Protein AF-A0A4Q3VMY3-F1 (afdb_monomer_lite)

Foldseek 3Di:
DVLVVLLVVLLVVLVVVFDDPPVSVVVSVVVSVVSSVVVVVVVVVVVVVVVD

Sequence (52 aa):
PVFGLIIAVVSCQQGMRTTGGAVGVGKSTTNAVVISMVGVYVADFLLARLMR

Secondary structure (DSSP, 8-state):
-HHHHHHHHHHHHHHHT--SHHHHHHHHHHHHHHHHHHHHHHHHHHHHHHH-

pLDDT: mean 90.9, std 4.82, range [66.0, 95.94]

Radius of gyration: 13.17 Å; chains: 1; bounding box: 30×15×37 Å

Structure (mmCIF, N/CA/C/O backbone):
data_AF-A0A4Q3VMY3-F1
#
_entry.id   AF-A0A4Q3VMY3-F1
#
loop_
_atom_site.group_PDB
_atom_site.id
_atom_site.type_symbol
_atom_site.label_atom_id
_atom_site.label_alt_id
_atom_site.label_comp_id
_atom_site.label_asym_id
_atom_site.label_entity_id
_atom_site.label_seq_id
_atom_site.pdbx_PDB_ins_code
_atom_site.Cartn_x
_atom_site.Cartn_y
_atom_site.Cartn_z
_atom_site.occupancy
_atom_site.B_iso_or_equiv
_atom_site.auth_seq_id
_atom_site.auth_comp_id
_atom_site.auth_asym_id
_atom_site.auth_atom_id
_atom_site.pdbx_PDB_model_num
ATOM 1 N N . PRO A 1 1 ? 7.017 5.785 -9.782 1.00 77.38 1 PRO A N 1
ATOM 2 C CA . PRO A 1 1 ? 5.549 5.977 -9.937 1.00 77.38 1 PRO A CA 1
ATOM 3 C C . PRO A 1 1 ? 4.750 4.676 -9.741 1.00 77.38 1 PRO A C 1
ATOM 5 O O . PRO A 1 1 ? 3.826 4.670 -8.939 1.00 77.38 1 PRO A O 1
ATOM 8 N N . VAL A 1 2 ? 5.134 3.577 -10.408 1.00 85.31 2 VAL A N 1
ATOM 9 C CA . VAL A 1 2 ? 4.419 2.282 -10.359 1.00 85.31 2 VAL A CA 1
ATOM 10 C C . VAL A 1 2 ? 4.287 1.736 -8.931 1.00 85.31 2 VAL A C 1
ATOM 12 O O . VAL A 1 2 ? 3.187 1.412 -8.499 1.00 85.31 2 VAL A O 1
ATOM 15 N N . PHE A 1 3 ? 5.371 1.736 -8.151 1.00 89.25 3 PHE A N 1
ATOM 16 C CA . PHE A 1 3 ? 5.346 1.259 -6.762 1.00 89.25 3 PHE A CA 1
ATOM 17 C C . PHE A 1 3 ? 4.420 2.075 -5.851 1.00 89.25 3 PHE A C 1
ATOM 19 O O . PHE A 1 3 ? 3.673 1.505 -5.063 1.00 89.25 3 PHE A O 1
ATOM 26 N N . GLY A 1 4 ? 4.413 3.404 -5.995 1.00 89.81 4 GLY A N 1
ATOM 27 C CA . GLY A 1 4 ? 3.523 4.274 -5.220 1.00 89.81 4 GLY A CA 1
ATOM 28 C C . GLY A 1 4 ? 2.045 4.028 -5.529 1.00 89.81 4 GLY A C 1
ATOM 29 O O . GLY A 1 4 ? 1.220 4.053 -4.622 1.00 89.81 4 GLY A O 1
ATOM 30 N N . LEU A 1 5 ? 1.721 3.718 -6.789 1.00 92.75 5 LEU A N 1
ATOM 31 C CA . LEU A 1 5 ? 0.358 3.392 -7.209 1.00 92.75 5 LEU A CA 1
ATOM 32 C C . LEU A 1 5 ? -0.106 2.053 -6.616 1.00 92.75 5 LEU A C 1
ATOM 34 O O . LEU A 1 5 ? -1.223 1.966 -6.116 1.00 92.75 5 LEU A O 1
ATOM 38 N N . ILE A 1 6 ? 0.774 1.047 -6.583 1.00 92.38 6 ILE A N 1
ATOM 39 C CA . ILE A 1 6 ? 0.506 -0.244 -5.928 1.00 92.38 6 ILE A CA 1
ATOM 40 C C . ILE A 1 6 ? 0.233 -0.039 -4.435 1.00 92.38 6 ILE A C 1
ATOM 42 O O . ILE A 1 6 ? -0.788 -0.498 -3.929 1.00 92.38 6 ILE A O 1
ATOM 46 N N . ILE A 1 7 ? 1.108 0.695 -3.740 1.00 93.62 7 ILE A N 1
ATOM 47 C CA . ILE A 1 7 ? 0.968 0.940 -2.299 1.00 93.62 7 ILE A CA 1
ATOM 48 C C . ILE A 1 7 ? -0.325 1.707 -2.004 1.00 93.62 7 ILE A C 1
ATOM 50 O O . ILE A 1 7 ? -1.058 1.323 -1.094 1.00 93.62 7 ILE A O 1
ATOM 54 N N . ALA A 1 8 ? -0.639 2.756 -2.770 1.00 94.50 8 ALA A N 1
ATOM 55 C CA . ALA A 1 8 ? -1.847 3.552 -2.568 1.00 94.50 8 ALA A CA 1
ATOM 56 C C . ALA A 1 8 ? -3.123 2.714 -2.744 1.00 94.50 8 ALA A C 1
ATOM 58 O O . ALA A 1 8 ? -3.985 2.721 -1.867 1.00 94.50 8 ALA A O 1
ATOM 59 N N . VAL A 1 9 ? -3.218 1.937 -3.829 1.00 94.38 9 VAL A N 1
ATOM 60 C CA . VAL A 1 9 ? -4.385 1.082 -4.101 1.00 94.38 9 VAL A CA 1
ATOM 61 C C . VAL A 1 9 ? -4.554 0.020 -3.016 1.00 94.38 9 VAL A C 1
ATOM 63 O O . VAL A 1 9 ? -5.646 -0.116 -2.464 1.00 94.38 9 VAL A O 1
ATOM 66 N N . VAL A 1 10 ? -3.478 -0.685 -2.653 1.00 94.25 10 VAL A N 1
ATOM 67 C CA . VAL A 1 10 ? -3.518 -1.726 -1.613 1.00 94.25 10 VAL A CA 1
ATOM 68 C C . VAL A 1 10 ? -3.899 -1.131 -0.256 1.00 94.25 10 VAL A C 1
ATOM 70 O O . VAL A 1 10 ? -4.744 -1.685 0.448 1.00 94.25 10 VAL A O 1
ATOM 73 N N . SER A 1 11 ? -3.338 0.028 0.093 1.00 92.12 11 SER A N 1
ATOM 74 C CA . SER A 1 11 ? -3.618 0.709 1.362 1.00 92.12 11 SER A CA 1
ATOM 75 C C . SER A 1 11 ? -5.065 1.194 1.444 1.00 92.12 11 SER A C 1
ATOM 77 O O . SER A 1 11 ? -5.733 0.963 2.453 1.00 92.12 11 SER A O 1
ATOM 79 N N . CYS A 1 12 ? -5.593 1.799 0.375 1.00 93.12 12 CYS A N 1
ATOM 80 C CA . CYS A 1 12 ? -6.996 2.212 0.311 1.00 93.12 12 CYS A CA 1
ATOM 81 C C . CYS A 1 12 ? -7.938 1.007 0.386 1.00 93.12 12 CYS A C 1
ATOM 83 O O . CYS A 1 12 ? -8.933 1.043 1.109 1.00 93.12 12 CYS A O 1
ATOM 85 N N . GLN A 1 13 ? -7.616 -0.082 -0.312 1.00 93.75 13 GLN A N 1
ATOM 86 C CA . GLN A 1 13 ? -8.448 -1.279 -0.317 1.00 93.75 13 GLN A CA 1
ATOM 87 C C . GLN A 1 13 ? -8.491 -1.959 1.054 1.00 93.75 13 GLN A C 1
ATOM 89 O O . GLN A 1 13 ? -9.560 -2.370 1.510 1.00 93.75 13 GLN A O 1
ATOM 94 N N . GLN A 1 14 ? -7.354 -2.033 1.741 1.00 92.31 14 GLN A N 1
ATOM 95 C CA . GLN A 1 14 ? -7.287 -2.592 3.086 1.00 92.31 14 GLN A CA 1
ATOM 96 C C . GLN A 1 14 ? -7.950 -1.667 4.121 1.00 92.31 14 GLN A C 1
ATOM 98 O O . GLN A 1 14 ? -8.642 -2.147 5.020 1.00 92.31 14 GLN A O 1
ATOM 103 N N . GLY A 1 15 ? -7.832 -0.347 3.952 1.00 90.69 15 GLY A N 1
ATOM 104 C CA . GLY A 1 15 ? -8.531 0.653 4.759 1.00 90.69 15 GLY A CA 1
ATOM 105 C C . GLY A 1 15 ? -10.052 0.522 4.665 1.00 90.69 15 GLY A C 1
ATOM 106 O O . GLY A 1 15 ? -10.712 0.389 5.692 1.00 90.69 15 GLY A O 1
ATOM 107 N N . MET A 1 16 ? -10.604 0.439 3.449 1.00 90.81 16 MET A N 1
ATOM 108 C CA . MET A 1 16 ? -12.053 0.293 3.223 1.00 90.81 16 MET A CA 1
ATOM 109 C C . MET A 1 16 ? -12.634 -1.023 3.759 1.00 90.81 16 MET A C 1
ATOM 111 O O . MET A 1 16 ? -13.805 -1.075 4.117 1.00 90.81 16 MET A O 1
ATOM 115 N N . ARG A 1 17 ? -11.832 -2.093 3.824 1.00 88.38 17 ARG A N 1
ATOM 116 C CA . ARG A 1 17 ? -12.257 -3.401 4.358 1.00 88.38 17 ARG A CA 1
ATOM 117 C C . ARG A 1 17 ? -12.053 -3.530 5.869 1.00 88.38 17 ARG A C 1
ATOM 119 O O . ARG A 1 17 ? -12.354 -4.576 6.439 1.00 88.38 17 ARG A O 1
ATOM 126 N N . THR A 1 18 ? -11.527 -2.496 6.523 1.00 90.00 18 THR A N 1
ATOM 127 C CA . THR A 1 18 ? -11.250 -2.534 7.960 1.00 90.00 18 THR A CA 1
ATOM 128 C C . THR A 1 18 ? -12.550 -2.577 8.753 1.00 90.00 18 THR A C 1
ATOM 130 O O . THR A 1 18 ? -13.466 -1.796 8.531 1.00 90.00 18 THR A O 1
ATOM 133 N N . THR A 1 19 ? -12.626 -3.498 9.708 1.00 87.38 19 THR A N 1
ATOM 134 C CA . THR A 1 19 ? -13.762 -3.678 10.620 1.00 87.38 19 THR A CA 1
ATOM 135 C C . THR A 1 19 ? -13.219 -3.955 12.024 1.00 87.38 19 THR A C 1
ATOM 137 O O . THR A 1 19 ? -12.110 -4.469 12.163 1.00 87.38 19 THR A O 1
ATOM 140 N N . GLY A 1 20 ? -13.972 -3.615 13.076 1.00 85.31 20 GLY A N 1
ATOM 141 C CA . GLY A 1 20 ? -13.576 -3.895 14.466 1.00 85.31 20 GLY A CA 1
ATOM 142 C C . GLY A 1 20 ? -12.820 -2.764 15.177 1.00 85.31 20 GLY A C 1
ATOM 143 O O . GLY A 1 20 ? -12.066 -3.025 16.113 1.00 85.31 20 GLY A O 1
ATOM 144 N N . GLY A 1 21 ? -13.007 -1.510 14.751 1.00 86.62 21 GLY A N 1
ATOM 145 C CA . GLY A 1 21 ? -12.476 -0.329 15.444 1.00 86.62 21 GLY A CA 1
ATOM 146 C C . GLY A 1 21 ? -10.945 -0.240 15.440 1.00 86.62 21 GLY A C 1
ATOM 147 O O . GLY A 1 21 ? -10.285 -0.737 14.529 1.00 86.62 21 GLY A O 1
ATOM 148 N N . ALA A 1 22 ? -10.364 0.392 16.465 1.00 86.69 22 ALA A N 1
ATOM 149 C CA . ALA A 1 22 ? -8.928 0.695 16.530 1.00 86.69 22 ALA A CA 1
ATOM 150 C C . ALA A 1 22 ? -8.014 -0.548 16.465 1.00 86.69 22 ALA A C 1
ATOM 152 O O . ALA A 1 22 ? -6.957 -0.511 15.837 1.00 86.69 22 ALA A O 1
ATOM 153 N N . VAL A 1 23 ? -8.438 -1.676 17.049 1.00 88.38 23 VAL A N 1
ATOM 154 C CA . VAL A 1 23 ? -7.692 -2.949 16.980 1.00 88.38 23 VAL A CA 1
ATOM 155 C C . VAL A 1 23 ? -7.712 -3.523 15.559 1.00 88.38 23 VAL A C 1
ATOM 157 O O . VAL A 1 23 ? -6.703 -4.040 15.074 1.00 88.38 23 VAL A O 1
ATOM 160 N N . GLY A 1 24 ? -8.849 -3.392 14.869 1.00 88.94 24 GLY A N 1
ATOM 161 C CA . GLY A 1 24 ? -8.996 -3.770 13.466 1.00 88.94 24 GLY A CA 1
ATOM 162 C C . GLY A 1 24 ? -8.104 -2.945 12.543 1.00 88.94 24 GLY A C 1
ATOM 163 O O . GLY A 1 24 ? -7.469 -3.509 11.654 1.00 88.94 24 GLY A O 1
ATOM 164 N N . VAL A 1 25 ? -7.983 -1.638 12.803 1.00 91.06 25 VAL A N 1
ATOM 165 C CA . VAL A 1 25 ? -7.092 -0.736 12.055 1.00 91.06 25 VAL A CA 1
ATOM 166 C C . VAL A 1 25 ? -5.645 -1.207 12.150 1.00 91.06 25 VAL A C 1
ATOM 168 O O . VAL A 1 25 ? -5.015 -1.372 11.114 1.00 91.06 25 VAL A O 1
ATOM 171 N N . GLY A 1 26 ? -5.140 -1.525 13.348 1.00 91.44 26 GLY A N 1
ATOM 172 C CA . GLY A 1 26 ? -3.775 -2.041 13.510 1.00 91.44 26 GLY A CA 1
ATOM 173 C C . GLY A 1 26 ? -3.504 -3.291 12.663 1.00 91.44 26 GLY A C 1
ATOM 174 O O . GLY A 1 26 ? -2.535 -3.330 1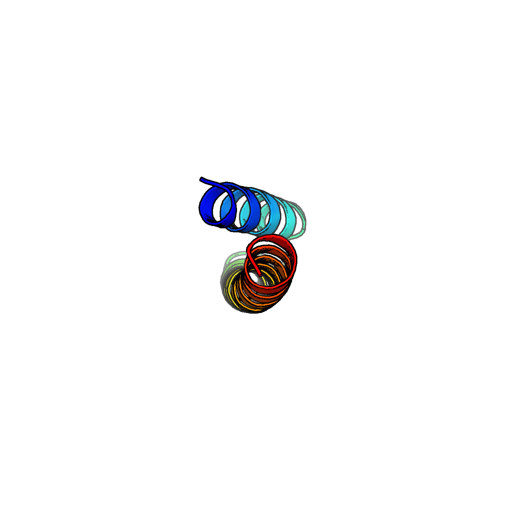1.905 1.00 91.44 26 GLY A O 1
ATOM 175 N N . LYS A 1 27 ? -4.409 -4.282 12.712 1.00 92.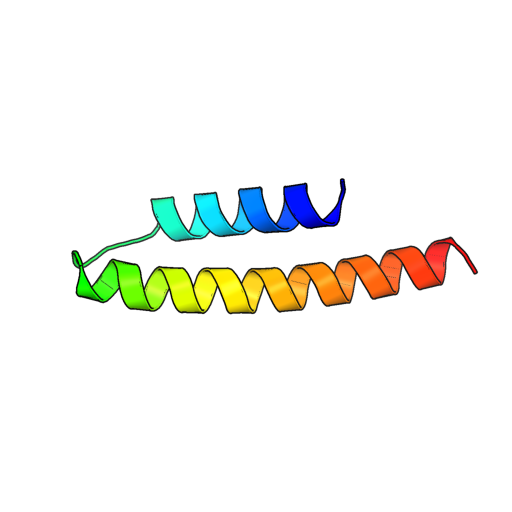12 27 LYS A N 1
ATOM 176 C CA . LYS A 1 27 ? -4.307 -5.503 11.889 1.00 92.12 27 LYS A CA 1
ATOM 177 C C . LYS A 1 27 ? -4.395 -5.225 10.390 1.00 92.12 27 LYS A C 1
ATOM 179 O O . LYS A 1 27 ? -3.661 -5.842 9.616 1.00 92.12 27 LYS A O 1
ATOM 184 N N . SER A 1 28 ? -5.290 -4.331 9.976 1.00 91.94 28 SER A N 1
ATOM 185 C CA . SER A 1 28 ? -5.429 -3.946 8.573 1.00 91.94 28 SER A CA 1
ATOM 186 C C . SER A 1 28 ? -4.183 -3.232 8.071 1.00 91.94 28 SER A C 1
ATOM 188 O O . SER A 1 28 ? -3.711 -3.563 6.993 1.00 91.94 28 SER A O 1
ATOM 190 N N . THR A 1 29 ? -3.593 -2.324 8.848 1.00 91.25 29 THR A N 1
ATOM 191 C CA . THR A 1 29 ? -2.368 -1.624 8.447 1.00 91.25 29 THR A CA 1
ATOM 192 C C . THR A 1 29 ? -1.209 -2.604 8.278 1.00 91.25 29 THR A C 1
ATOM 194 O O . THR A 1 29 ? -0.513 -2.548 7.270 1.00 91.25 29 THR A O 1
ATOM 197 N N . THR A 1 30 ? -1.034 -3.570 9.188 1.00 94.38 30 THR A N 1
ATOM 198 C CA . THR A 1 30 ? -0.003 -4.609 9.023 1.00 94.38 30 THR A CA 1
ATOM 199 C C . THR A 1 30 ? -0.235 -5.445 7.764 1.00 94.38 30 THR A C 1
ATOM 201 O O . THR A 1 30 ? 0.700 -5.653 6.993 1.00 94.38 30 THR A O 1
ATOM 204 N N . ASN A 1 31 ? -1.476 -5.871 7.505 1.00 93.62 31 ASN A N 1
ATOM 205 C CA . ASN A 1 31 ? -1.805 -6.592 6.271 1.00 93.62 31 ASN A CA 1
ATOM 206 C C . ASN A 1 31 ? -1.551 -5.741 5.020 1.00 93.62 31 ASN A C 1
ATOM 208 O O . ASN A 1 31 ? -0.973 -6.238 4.058 1.00 93.62 31 ASN A O 1
ATOM 212 N N . ALA A 1 32 ? -1.925 -4.460 5.045 1.00 94.25 32 ALA A N 1
ATOM 213 C CA . ALA A 1 32 ? -1.714 -3.538 3.935 1.00 94.25 32 ALA A CA 1
ATOM 214 C C . ALA A 1 32 ? -0.230 -3.466 3.569 1.00 94.25 32 ALA A C 1
ATOM 216 O O . ALA A 1 32 ? 0.117 -3.608 2.399 1.00 94.25 32 ALA A O 1
ATOM 217 N N . VAL A 1 33 ? 0.649 -3.306 4.563 1.00 94.88 33 VAL A N 1
ATOM 218 C CA . VAL A 1 33 ? 2.101 -3.211 4.351 1.00 94.88 33 VAL A CA 1
ATOM 219 C C . VAL A 1 33 ? 2.662 -4.512 3.775 1.00 94.88 33 VAL A C 1
ATOM 221 O O . VAL A 1 33 ? 3.428 -4.460 2.816 1.00 94.88 33 VAL A O 1
ATOM 224 N N . VAL A 1 34 ? 2.246 -5.674 4.293 1.00 95.94 34 VAL A N 1
ATOM 225 C CA . VAL A 1 34 ? 2.699 -6.983 3.789 1.00 95.94 34 VAL A CA 1
ATOM 226 C C . VAL A 1 34 ? 2.265 -7.198 2.338 1.00 95.94 34 VAL A C 1
ATOM 228 O O . VAL A 1 34 ? 3.096 -7.522 1.491 1.00 95.94 34 VAL A O 1
ATOM 231 N N . ILE A 1 35 ? 0.988 -6.959 2.022 1.00 94.25 35 ILE A N 1
ATOM 232 C CA . ILE A 1 35 ? 0.456 -7.105 0.657 1.00 94.25 35 ILE A CA 1
ATOM 233 C C . ILE A 1 35 ? 1.156 -6.124 -0.293 1.00 94.25 35 ILE A C 1
ATOM 235 O O . ILE A 1 35 ? 1.522 -6.495 -1.408 1.00 94.25 35 ILE A O 1
ATOM 239 N N . SER A 1 36 ? 1.400 -4.892 0.163 1.00 94.62 36 SER A N 1
ATOM 240 C CA . SER A 1 36 ? 2.115 -3.873 -0.608 1.00 94.62 36 SER A CA 1
ATOM 241 C C . SER A 1 36 ? 3.555 -4.292 -0.898 1.00 94.62 36 SER A C 1
ATOM 243 O O . SER A 1 36 ? 3.996 -4.181 -2.038 1.00 94.62 36 SER A O 1
ATOM 245 N N . MET A 1 37 ? 4.281 -4.811 0.099 1.00 94.81 37 MET A N 1
ATOM 246 C CA . MET A 1 37 ? 5.654 -5.305 -0.065 1.00 94.81 37 MET A CA 1
ATOM 247 C C . MET A 1 37 ? 5.732 -6.447 -1.077 1.00 94.81 37 MET A C 1
ATOM 249 O O . MET A 1 37 ? 6.590 -6.418 -1.957 1.00 94.81 37 MET A O 1
ATOM 253 N N . VAL A 1 38 ? 4.822 -7.422 -0.991 1.00 95.44 38 VAL A N 1
ATOM 254 C CA . VAL A 1 38 ? 4.761 -8.535 -1.949 1.00 95.44 38 VAL A CA 1
ATOM 255 C C . VAL A 1 38 ? 4.435 -8.019 -3.354 1.00 95.44 38 VAL A C 1
ATOM 257 O O . VAL A 1 38 ? 5.102 -8.398 -4.314 1.00 95.44 38 VAL A O 1
ATOM 260 N N . GLY A 1 39 ? 3.466 -7.108 -3.484 1.00 93.38 39 GLY A N 1
ATOM 261 C CA . GLY A 1 39 ? 3.100 -6.503 -4.767 1.00 93.38 39 GLY A CA 1
ATOM 262 C C . GLY A 1 39 ? 4.242 -5.710 -5.408 1.00 93.38 39 GLY A C 1
ATOM 263 O O . GLY A 1 39 ? 4.469 -5.824 -6.611 1.00 93.38 39 GLY A O 1
ATOM 264 N N . VAL A 1 40 ? 4.999 -4.955 -4.607 1.00 94.38 40 VAL A N 1
ATOM 265 C CA . VAL A 1 40 ? 6.200 -4.238 -5.061 1.00 94.38 40 VAL A CA 1
ATOM 266 C C . VAL A 1 40 ? 7.270 -5.218 -5.539 1.00 94.38 40 VAL A C 1
ATOM 268 O O . VAL A 1 40 ? 7.810 -5.014 -6.621 1.00 94.38 40 VAL A O 1
ATOM 271 N N . TYR A 1 41 ? 7.524 -6.302 -4.803 1.00 94.19 41 TYR A N 1
ATOM 272 C CA . TYR A 1 41 ? 8.484 -7.336 -5.210 1.00 94.19 41 TYR 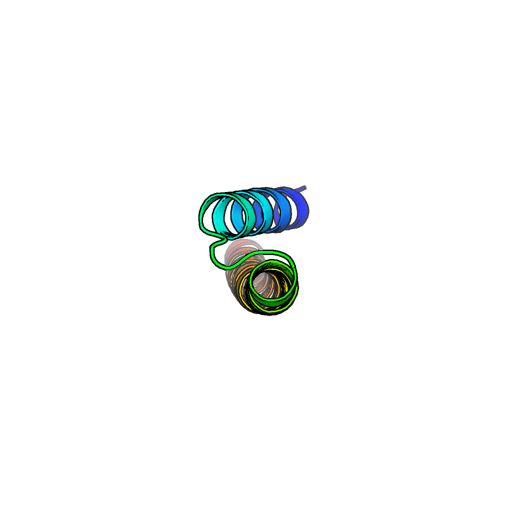A CA 1
ATOM 273 C C . TYR A 1 41 ? 8.115 -7.999 -6.543 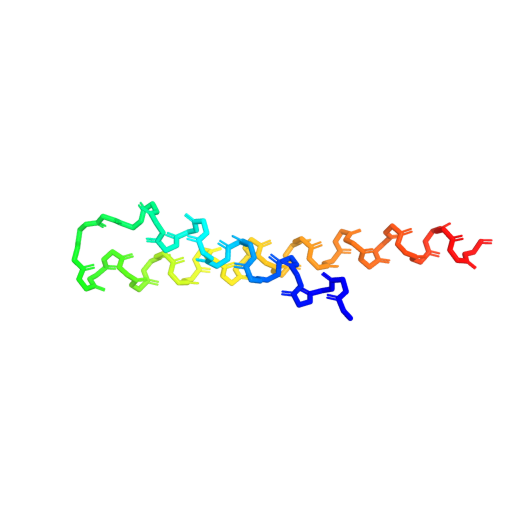1.00 94.19 41 TYR A C 1
ATOM 275 O O . TYR A 1 41 ? 8.971 -8.212 -7.398 1.00 94.19 41 TYR A O 1
ATOM 283 N N . VAL A 1 42 ? 6.833 -8.310 -6.741 1.00 93.19 42 VAL A N 1
ATOM 284 C CA . VAL A 1 42 ? 6.344 -8.897 -7.997 1.00 93.19 42 VAL A CA 1
ATOM 285 C C . VAL A 1 42 ? 6.466 -7.902 -9.151 1.00 93.19 42 VAL A C 1
ATOM 287 O O . VAL A 1 42 ? 6.908 -8.271 -10.240 1.00 93.19 42 VAL A O 1
ATOM 290 N N . ALA A 1 43 ? 6.107 -6.637 -8.921 1.00 92.06 43 ALA A N 1
ATOM 291 C CA . ALA A 1 43 ? 6.246 -5.581 -9.918 1.00 92.06 4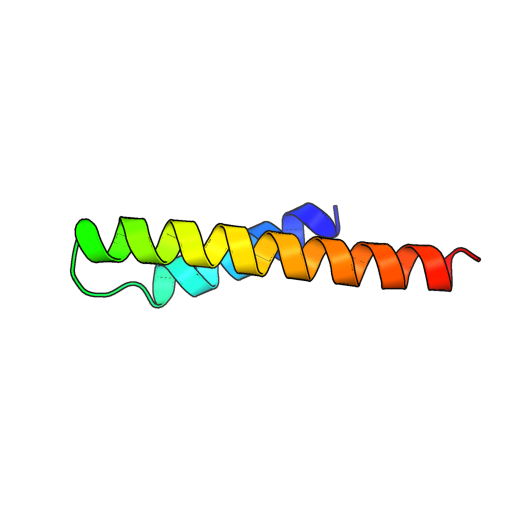3 ALA A CA 1
ATOM 292 C C . ALA A 1 43 ? 7.713 -5.331 -10.293 1.00 92.06 43 ALA A C 1
ATOM 294 O O . ALA A 1 43 ? 8.010 -5.128 -11.468 1.00 92.06 43 ALA A O 1
ATOM 295 N N . ASP A 1 44 ? 8.623 -5.393 -9.321 1.00 91.69 44 ASP A N 1
ATOM 296 C CA . ASP A 1 44 ? 10.065 -5.296 -9.543 1.00 91.69 44 ASP A CA 1
ATOM 297 C C . ASP A 1 44 ? 10.576 -6.451 -10.414 1.00 91.69 44 ASP A C 1
ATOM 299 O O . ASP A 1 44 ? 11.231 -6.214 -11.426 1.00 91.69 44 ASP A O 1
ATOM 303 N N . PHE A 1 45 ? 10.174 -7.693 -10.117 1.00 92.25 45 PHE A N 1
ATOM 304 C CA . PHE A 1 45 ? 10.549 -8.855 -10.927 1.00 92.25 45 PHE A CA 1
ATOM 305 C C . PHE A 1 45 ? 10.036 -8.760 -12.372 1.00 92.25 45 PHE A C 1
ATOM 307 O O . PHE A 1 45 ? 10.763 -9.078 -13.314 1.00 92.25 45 PHE A O 1
ATOM 314 N N . LEU A 1 46 ? 8.796 -8.298 -12.559 1.00 92.12 46 LEU A N 1
ATOM 315 C CA . LEU A 1 46 ? 8.209 -8.058 -13.880 1.00 92.12 46 LEU A CA 1
ATOM 316 C C . LEU A 1 46 ? 8.956 -6.963 -14.647 1.00 92.12 46 LEU A C 1
ATOM 318 O O . LEU A 1 46 ? 9.279 -7.157 -15.817 1.00 92.12 46 LEU A O 1
ATOM 322 N N . LEU A 1 47 ? 9.264 -5.839 -13.995 1.00 88.81 47 LEU A N 1
ATOM 323 C CA . LEU A 1 47 ? 10.031 -4.747 -14.598 1.00 88.81 47 LEU A CA 1
ATOM 324 C C . LEU A 1 47 ? 11.447 -5.197 -14.963 1.00 88.81 47 LEU A C 1
ATOM 326 O O . LEU A 1 47 ? 11.903 -4.935 -16.072 1.00 88.81 47 LEU A O 1
ATOM 330 N N . ALA A 1 48 ? 12.116 -5.932 -14.077 1.00 91.81 48 ALA A N 1
ATOM 331 C CA . ALA A 1 48 ? 13.450 -6.469 -14.313 1.00 91.81 48 ALA A CA 1
ATOM 332 C C . ALA A 1 48 ? 13.485 -7.503 -15.451 1.00 91.81 48 ALA A C 1
ATOM 334 O O . ALA A 1 48 ? 14.493 -7.603 -16.149 1.00 91.81 48 ALA A O 1
ATOM 335 N N . ARG A 1 49 ? 12.403 -8.271 -15.641 1.00 91.94 49 ARG A N 1
ATOM 336 C CA . ARG A 1 49 ? 12.223 -9.212 -16.760 1.00 91.94 49 ARG A CA 1
ATOM 337 C C . ARG A 1 49 ? 11.854 -8.537 -18.077 1.00 91.94 49 ARG A C 1
ATOM 339 O O . ARG A 1 49 ? 12.189 -9.092 -19.107 1.00 91.94 49 ARG A O 1
ATOM 346 N N . LEU A 1 50 ? 11.144 -7.411 -18.041 1.00 91.00 50 LEU A N 1
ATOM 347 C CA . LEU A 1 50 ? 10.767 -6.643 -19.233 1.00 91.00 50 LEU A CA 1
ATOM 348 C C . LEU A 1 50 ? 11.915 -5.754 -19.731 1.00 91.00 50 LEU A C 1
ATOM 350 O O . LEU A 1 50 ? 12.005 -5.464 -20.918 1.00 91.00 50 LEU A O 1
ATOM 354 N N . MET A 1 51 ? 12.757 -5.282 -18.808 1.00 85.94 51 MET A N 1
ATOM 355 C CA . MET A 1 51 ? 13.907 -4.426 -19.104 1.00 85.94 51 MET A CA 1
ATOM 356 C C . MET A 1 51 ? 15.161 -5.218 -19.516 1.00 85.94 51 MET A C 1
ATOM 358 O O . MET A 1 51 ? 16.099 -4.628 -20.049 1.00 85.94 51 MET A O 1
ATOM 362 N N . ARG A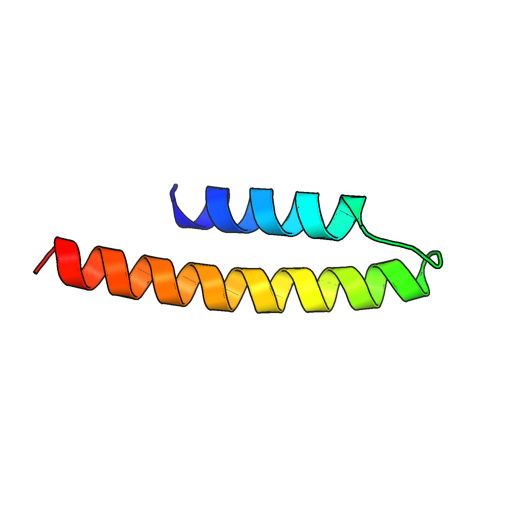 1 52 ? 15.192 -6.531 -19.263 1.00 66.00 52 ARG A N 1
ATOM 363 C CA . ARG A 1 52 ? 16.181 -7.462 -19.824 1.00 66.00 52 ARG A CA 1
ATOM 364 C C . ARG A 1 52 ? 15.670 -8.066 -21.119 1.00 66.00 52 ARG A C 1
ATOM 366 O O . ARG A 1 52 ? 16.529 -8.309 -21.991 1.00 66.00 52 ARG A O 1
#